Protein AF-A0A497NVD6-F1 (afdb_monomer_lite)

Structure (mmCIF, N/CA/C/O backbone):
data_AF-A0A497NVD6-F1
#
_entry.id   AF-A0A497NVD6-F1
#
loop_
_atom_site.group_PDB
_atom_site.id
_atom_site.type_symbol
_atom_site.label_atom_id
_atom_site.label_alt_id
_atom_site.label_comp_id
_atom_site.label_asym_id
_atom_site.label_entity_id
_atom_site.label_seq_id
_atom_site.pdbx_PDB_ins_code
_atom_site.Cartn_x
_atom_site.Cartn_y
_atom_site.Cartn_z
_atom_site.occupancy
_atom_site.B_iso_or_equiv
_atom_site.auth_seq_id
_atom_site.auth_comp_id
_atom_site.auth_asym_id
_atom_site.auth_atom_id
_atom_site.pdbx_PDB_model_num
ATOM 1 N N . MET A 1 1 ? 7.665 -1.353 22.083 1.00 45.97 1 MET A N 1
ATOM 2 C CA . MET A 1 1 ? 6.956 -0.074 22.310 1.00 45.97 1 MET A CA 1
ATOM 3 C C . MET A 1 1 ? 7.004 0.851 21.086 1.00 45.97 1 MET A C 1
ATOM 5 O O . MET A 1 1 ? 5.965 1.026 20.472 1.00 45.97 1 MET A O 1
ATOM 9 N N . LEU A 1 2 ? 8.175 1.324 20.627 1.00 50.56 2 LEU A N 1
ATOM 10 C CA . LEU A 1 2 ? 8.299 2.250 19.472 1.00 50.56 2 LEU A CA 1
ATOM 11 C C . LEU A 1 2 ? 7.762 1.721 18.120 1.00 50.56 2 LEU A C 1
ATOM 13 O O . LEU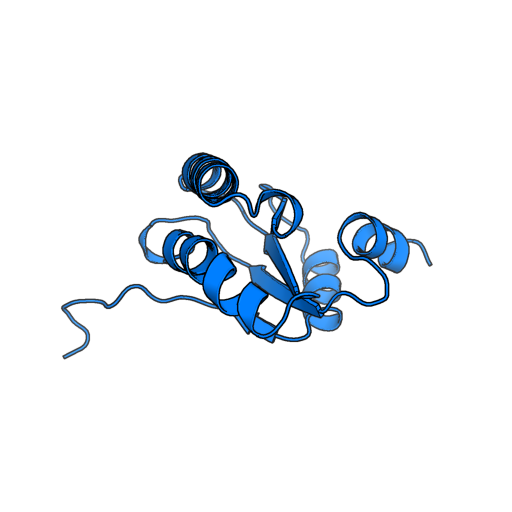 A 1 2 ? 7.284 2.487 17.296 1.00 50.56 2 LEU A O 1
ATOM 17 N N . ARG A 1 3 ? 7.799 0.405 17.879 1.00 51.50 3 ARG A N 1
ATOM 18 C CA . ARG A 1 3 ? 7.400 -0.190 16.584 1.00 51.50 3 ARG A CA 1
ATOM 19 C C . ARG A 1 3 ? 5.886 -0.304 16.382 1.00 51.50 3 ARG A C 1
ATOM 21 O O . ARG A 1 3 ? 5.414 -0.169 15.264 1.00 51.50 3 ARG A O 1
ATOM 28 N N . ARG A 1 4 ? 5.128 -0.508 17.468 1.00 53.72 4 ARG A N 1
ATOM 29 C CA . ARG A 1 4 ? 3.655 -0.459 17.448 1.00 53.72 4 ARG A CA 1
ATOM 30 C C . ARG A 1 4 ? 3.184 0.971 17.162 1.00 53.72 4 ARG A C 1
ATOM 32 O O . ARG A 1 4 ? 2.200 1.152 16.472 1.00 53.72 4 ARG A O 1
ATOM 39 N N . PHE A 1 5 ? 3.941 1.971 17.616 1.00 54.44 5 PHE A N 1
ATOM 40 C CA . PHE A 1 5 ? 3.654 3.385 17.379 1.00 54.44 5 PHE A CA 1
ATOM 41 C C . PHE A 1 5 ? 3.711 3.757 15.886 1.00 54.44 5 PHE A C 1
ATOM 43 O O . PHE A 1 5 ? 2.780 4.373 15.389 1.00 54.44 5 PHE A O 1
ATOM 50 N N . ALA A 1 6 ? 4.734 3.297 15.153 1.00 62.44 6 ALA A N 1
ATOM 51 C CA . ALA A 1 6 ? 4.854 3.533 13.706 1.00 62.44 6 ALA A CA 1
ATOM 52 C C . ALA A 1 6 ? 3.777 2.818 12.861 1.00 62.44 6 ALA A C 1
ATOM 54 O O . ALA A 1 6 ? 3.439 3.267 11.770 1.00 62.44 6 ALA A O 1
ATOM 55 N N . LEU A 1 7 ? 3.220 1.706 13.351 1.00 67.38 7 LEU A N 1
ATOM 56 C CA . LEU A 1 7 ? 2.057 1.070 12.723 1.00 67.38 7 LEU A CA 1
ATOM 57 C C . LEU A 1 7 ? 0.751 1.760 13.126 1.00 67.38 7 LEU A C 1
ATOM 59 O O . LEU A 1 7 ? -0.123 1.900 12.284 1.00 67.38 7 LEU A O 1
ATOM 63 N N . ASN A 1 8 ? 0.636 2.263 14.357 1.00 62.62 8 ASN A N 1
ATOM 64 C CA . ASN A 1 8 ? -0.531 3.023 14.818 1.00 62.62 8 ASN A CA 1
ATOM 65 C C . ASN A 1 8 ? -0.667 4.391 14.122 1.00 62.62 8 ASN A C 1
ATOM 67 O O . ASN A 1 8 ? -1.756 4.950 14.082 1.00 62.62 8 ASN A O 1
ATOM 71 N N . THR A 1 9 ? 0.415 4.938 13.557 1.00 68.31 9 THR A N 1
ATOM 72 C CA . THR A 1 9 ? 0.328 6.107 12.663 1.00 68.31 9 THR A CA 1
ATOM 73 C C . THR A 1 9 ? -0.261 5.762 11.294 1.00 68.31 9 THR A C 1
ATOM 75 O O . THR A 1 9 ? -0.675 6.658 10.567 1.00 68.31 9 THR A O 1
ATOM 78 N N . ILE A 1 10 ? -0.294 4.476 10.933 1.00 75.56 10 ILE A N 1
ATOM 79 C CA . ILE A 1 10 ? -0.822 3.977 9.659 1.00 75.56 10 ILE A CA 1
ATOM 80 C C . ILE A 1 10 ? -2.231 3.393 9.853 1.00 75.56 10 ILE A C 1
ATOM 82 O O . ILE A 1 10 ? -3.127 3.688 9.063 1.00 75.56 10 ILE A O 1
ATOM 86 N N . LEU A 1 11 ? -2.443 2.607 10.911 1.00 84.81 11 LEU A N 1
ATOM 87 C CA . LEU A 1 11 ? -3.658 1.844 11.202 1.00 84.81 11 LEU A CA 1
ATOM 88 C C . LEU A 1 11 ? -4.327 2.318 12.492 1.00 84.81 11 LEU A C 1
ATOM 90 O O . LEU A 1 11 ? -3.666 2.525 13.512 1.00 84.81 11 LEU A O 1
ATOM 94 N N . ARG A 1 12 ? -5.657 2.397 12.470 1.00 85.50 12 ARG A N 1
ATOM 95 C CA . ARG A 1 12 ? -6.469 2.485 13.689 1.00 85.50 12 ARG A CA 1
ATOM 96 C C . ARG A 1 12 ? -6.570 1.103 14.361 1.00 85.50 12 ARG A C 1
ATOM 98 O O . ARG A 1 12 ? -6.415 0.092 13.679 1.00 85.50 12 ARG A O 1
ATOM 105 N N . PRO A 1 13 ? -6.820 1.026 15.683 1.00 79.50 13 PRO A N 1
ATOM 106 C CA . PRO A 1 13 ? -6.823 -0.243 16.422 1.00 79.50 13 PRO A CA 1
ATOM 107 C C . PRO A 1 13 ? -7.797 -1.311 15.900 1.00 79.50 13 PRO A C 1
ATOM 109 O O . PRO A 1 13 ? -7.557 -2.499 16.104 1.00 79.50 13 PRO A O 1
ATOM 112 N N . ASP A 1 14 ? -8.886 -0.893 15.262 1.00 86.44 14 ASP A N 1
ATOM 113 C CA . ASP A 1 14 ? -9.952 -1.728 14.707 1.00 86.44 14 ASP A CA 1
ATOM 114 C C . ASP A 1 14 ? -9.811 -1.979 13.195 1.00 86.44 14 ASP A C 1
ATOM 116 O O . ASP A 1 14 ? -10.615 -2.712 12.614 1.00 86.44 14 ASP A O 1
ATOM 120 N N . GLU A 1 15 ? -8.798 -1.389 12.552 1.00 92.31 15 GLU A N 1
ATOM 121 C CA . GLU A 1 15 ? -8.579 -1.552 11.119 1.00 92.31 15 GLU A CA 1
ATOM 122 C C . GLU A 1 15 ? -7.885 -2.872 10.781 1.00 92.31 15 GLU A C 1
ATOM 124 O O . GLU A 1 15 ? -6.930 -3.297 11.433 1.00 92.31 15 GLU A O 1
ATOM 129 N N . LYS A 1 16 ? -8.350 -3.486 9.693 1.00 94.50 16 LYS A N 1
ATOM 130 C CA . LYS A 1 16 ? -7.743 -4.655 9.063 1.00 94.50 16 LYS A CA 1
ATOM 131 C C . LYS A 1 16 ? -6.728 -4.224 8.017 1.00 94.50 16 LYS A C 1
ATOM 133 O O . LYS A 1 16 ? -7.034 -3.402 7.152 1.00 94.50 16 LYS A O 1
ATOM 138 N N . MET A 1 17 ? -5.525 -4.777 8.082 1.00 95.62 17 MET A N 1
ATOM 139 C CA . MET A 1 17 ? -4.414 -4.387 7.221 1.00 95.62 17 MET A CA 1
ATOM 140 C C . MET A 1 17 ? -4.272 -5.343 6.036 1.00 95.62 17 MET A C 1
ATOM 142 O O . MET A 1 17 ? -3.898 -6.506 6.203 1.00 95.62 17 MET A O 1
ATOM 146 N N . LEU A 1 18 ? -4.473 -4.816 4.827 1.00 97.25 18 LEU A N 1
ATOM 147 C CA . LEU A 1 18 ? -3.997 -5.445 3.595 1.00 97.25 18 LEU A CA 1
ATOM 148 C C . LEU A 1 18 ? -2.608 -4.904 3.271 1.00 97.25 18 LEU A C 1
ATOM 150 O O . LEU A 1 18 ? -2.424 -3.691 3.196 1.00 97.25 18 LEU A O 1
ATOM 154 N N . LEU A 1 19 ? -1.631 -5.782 3.067 1.00 96.50 19 LEU A N 1
ATOM 155 C CA . LEU A 1 19 ? -0.257 -5.392 2.761 1.00 96.50 19 LEU A CA 1
ATOM 156 C C . LEU A 1 19 ? 0.102 -5.728 1.314 1.00 96.50 19 LEU A C 1
ATOM 158 O O . LEU A 1 19 ? 0.018 -6.882 0.898 1.00 96.50 19 LEU A O 1
ATOM 162 N N . PHE A 1 20 ? 0.608 -4.738 0.584 1.00 96.25 20 PHE A N 1
ATOM 163 C CA . PHE A 1 20 ? 1.422 -4.957 -0.606 1.00 96.25 20 PHE A CA 1
ATOM 164 C C . PHE A 1 20 ? 2.861 -4.524 -0.320 1.00 96.25 20 PHE A C 1
ATOM 166 O O . PHE A 1 20 ? 3.104 -3.416 0.165 1.00 96.25 20 PHE A O 1
ATOM 173 N N . LEU A 1 21 ? 3.825 -5.375 -0.675 1.00 94.56 21 LEU A N 1
ATOM 174 C CA . LEU A 1 21 ? 5.248 -5.068 -0.568 1.00 94.56 21 LEU A CA 1
ATOM 175 C C . LEU A 1 21 ? 5.974 -5.454 -1.854 1.00 94.56 21 LEU A C 1
ATOM 177 O O . LEU A 1 21 ? 6.057 -6.630 -2.205 1.00 94.56 21 LEU A O 1
ATOM 181 N N . GLY A 1 22 ? 6.554 -4.474 -2.545 1.00 92.00 22 GLY A N 1
ATOM 182 C CA . GLY A 1 22 ? 7.309 -4.748 -3.764 1.00 92.00 22 GLY A CA 1
ATOM 183 C C . GLY A 1 22 ? 7.651 -3.510 -4.581 1.00 92.00 22 GLY A C 1
ATOM 184 O O . GLY A 1 22 ? 7.305 -2.386 -4.234 1.00 92.00 22 GLY A O 1
ATOM 185 N N . ARG A 1 23 ? 8.348 -3.721 -5.703 1.00 91.75 23 ARG A N 1
ATOM 186 C CA . ARG A 1 23 ? 8.579 -2.653 -6.687 1.00 91.75 23 ARG A CA 1
ATOM 187 C C . ARG A 1 23 ? 7.244 -2.206 -7.283 1.00 91.75 23 ARG A C 1
ATOM 189 O O . ARG A 1 23 ? 6.439 -3.050 -7.671 1.00 91.75 23 ARG A O 1
ATOM 196 N N . LEU A 1 24 ? 7.039 -0.898 -7.389 1.00 92.62 24 LEU A N 1
ATOM 197 C CA . LEU A 1 24 ? 5.815 -0.309 -7.936 1.00 92.62 24 LEU A CA 1
ATOM 198 C C . LEU A 1 24 ? 5.932 -0.158 -9.450 1.00 92.62 24 LEU A C 1
ATOM 200 O O . LEU A 1 24 ? 6.012 0.956 -9.966 1.00 92.62 24 LEU A O 1
ATOM 204 N N . THR A 1 25 ? 5.995 -1.301 -10.130 1.00 89.75 25 THR A N 1
ATOM 205 C CA . THR A 1 25 ? 6.073 -1.368 -11.588 1.00 89.75 25 THR A CA 1
ATOM 206 C C . THR A 1 25 ? 4.754 -1.815 -12.200 1.00 89.75 25 THR A C 1
ATOM 208 O O . THR A 1 25 ? 3.948 -2.480 -11.542 1.00 89.75 25 THR A O 1
ATOM 211 N N . TRP A 1 26 ? 4.543 -1.509 -13.480 1.00 83.81 26 TRP A N 1
ATOM 212 C CA . TRP A 1 26 ? 3.329 -1.916 -14.208 1.00 83.81 26 TRP A CA 1
ATOM 213 C C . TRP A 1 26 ? 3.055 -3.427 -14.124 1.00 83.81 26 TRP A C 1
ATOM 215 O O . TRP A 1 26 ? 1.934 -3.857 -13.859 1.00 8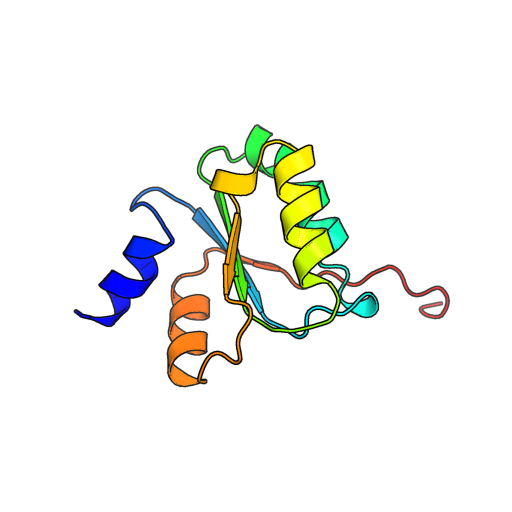3.81 26 TRP A O 1
ATOM 225 N N . VAL A 1 27 ? 4.102 -4.248 -14.248 1.00 80.62 27 VAL A N 1
ATOM 226 C CA . VAL A 1 27 ? 4.014 -5.721 -14.202 1.00 80.62 27 VAL A CA 1
ATOM 227 C C . VAL A 1 27 ? 3.651 -6.287 -12.824 1.00 80.62 27 VAL A C 1
ATOM 229 O O . VAL A 1 27 ? 3.466 -7.492 -12.690 1.00 80.62 27 VAL A O 1
ATOM 232 N N . LYS A 1 28 ? 3.580 -5.455 -11.780 1.00 80.50 28 LYS A N 1
ATOM 233 C CA . LYS A 1 28 ? 3.136 -5.868 -10.439 1.00 80.50 28 LYS A CA 1
ATOM 234 C C . LYS A 1 28 ? 1.661 -5.586 -10.183 1.00 80.50 28 LYS A C 1
ATOM 236 O O . LYS A 1 28 ? 1.178 -5.896 -9.101 1.00 80.50 28 LYS A O 1
ATOM 241 N N . GLY A 1 29 ? 0.951 -5.003 -11.154 1.00 85.44 29 GLY A N 1
ATOM 242 C CA . GLY A 1 29 ? -0.504 -4.859 -11.109 1.00 85.44 29 GLY A CA 1
ATOM 243 C C . GLY A 1 29 ? -1.026 -4.068 -9.906 1.00 85.44 29 GLY A C 1
ATOM 244 O O . GLY A 1 29 ? -2.182 -4.241 -9.531 1.00 85.44 29 GLY A O 1
ATOM 245 N N . ILE A 1 30 ? -0.200 -3.216 -9.285 1.00 91.06 30 ILE A N 1
ATOM 246 C CA . ILE A 1 30 ? -0.579 -2.482 -8.067 1.00 91.06 30 ILE A CA 1
ATOM 247 C C . ILE A 1 30 ? -1.770 -1.552 -8.309 1.00 91.06 30 ILE A C 1
ATOM 249 O O . ILE A 1 30 ? -2.637 -1.416 -7.451 1.00 91.06 30 ILE A O 1
ATOM 253 N N . ARG A 1 31 ? -1.869 -0.988 -9.514 1.00 91.38 31 ARG A N 1
ATOM 254 C CA . ARG A 1 31 ? -3.021 -0.200 -9.946 1.00 91.38 31 ARG A CA 1
ATOM 255 C C . ARG A 1 31 ? -4.337 -0.968 -9.813 1.00 91.38 31 ARG A C 1
ATOM 257 O O . ARG A 1 31 ? -5.300 -0.421 -9.290 1.00 91.38 31 ARG A O 1
ATOM 264 N N . ASN A 1 32 ? -4.363 -2.242 -10.210 1.00 92.25 32 ASN A N 1
ATOM 265 C CA . ASN A 1 32 ? -5.560 -3.081 -10.114 1.00 92.25 32 ASN A CA 1
ATOM 266 C C . ASN A 1 32 ? -5.971 -3.283 -8.651 1.00 92.25 32 ASN A C 1
ATOM 268 O O . ASN A 1 32 ? -7.157 -3.289 -8.337 1.00 92.25 32 ASN A O 1
ATOM 272 N N . LEU A 1 33 ? -4.994 -3.406 -7.747 1.00 94.19 33 LEU A N 1
ATOM 273 C CA . LEU A 1 33 ? -5.262 -3.511 -6.315 1.00 94.19 33 LEU A CA 1
ATOM 274 C C . LEU A 1 33 ? -5.906 -2.234 -5.766 1.00 94.19 33 LEU A C 1
ATOM 276 O O . LEU A 1 33 ? -6.895 -2.316 -5.045 1.00 94.19 33 LEU A O 1
ATOM 280 N N . VAL A 1 34 ? -5.402 -1.059 -6.152 1.00 96.56 34 VAL A N 1
ATOM 281 C CA . VAL A 1 34 ? -6.011 0.232 -5.783 1.00 96.56 34 VAL A CA 1
ATOM 282 C C . VAL A 1 34 ? -7.428 0.348 -6.357 1.00 96.56 34 VAL A C 1
ATOM 284 O O . VAL A 1 34 ? -8.348 0.742 -5.645 1.00 96.56 34 VAL A O 1
ATOM 287 N N . GLN A 1 35 ? -7.631 -0.057 -7.614 1.00 96.44 35 GLN A N 1
ATOM 288 C CA . GLN A 1 35 ? -8.946 -0.061 -8.268 1.00 96.44 35 GLN A CA 1
ATOM 289 C C . GLN A 1 35 ? -9.953 -1.016 -7.618 1.00 96.44 35 GLN A C 1
ATOM 291 O O . GLN A 1 35 ? -11.153 -0.761 -7.680 1.00 96.44 35 GLN A O 1
ATOM 296 N N . ALA A 1 36 ? -9.487 -2.088 -6.976 1.00 96.25 36 ALA A N 1
ATOM 297 C CA . ALA A 1 36 ? -10.343 -3.033 -6.266 1.00 96.25 36 ALA A CA 1
ATOM 298 C C . ALA A 1 36 ? -10.800 -2.521 -4.887 1.00 96.25 36 ALA A C 1
ATOM 300 O O . ALA A 1 36 ? -11.778 -3.034 -4.342 1.00 96.25 36 ALA A O 1
ATOM 301 N N . MET A 1 37 ? -10.142 -1.502 -4.319 1.00 97.75 37 MET A N 1
ATOM 302 C CA . MET A 1 37 ? -10.430 -1.032 -2.958 1.00 97.75 37 MET A CA 1
ATOM 303 C C . MET A 1 37 ? -11.885 -0.607 -2.718 1.00 97.75 37 MET A C 1
ATOM 305 O O . MET A 1 37 ? -12.423 -1.010 -1.690 1.00 97.75 37 MET A O 1
ATOM 309 N N . PRO A 1 38 ? -12.575 0.123 -3.618 1.00 98.06 38 PRO A N 1
ATOM 310 C CA . PRO A 1 38 ? -13.990 0.443 -3.423 1.00 98.06 38 PRO A CA 1
ATOM 311 C C . PRO A 1 38 ? -14.878 -0.797 -3.246 1.00 98.06 38 PRO A C 1
ATOM 313 O O . PRO A 1 38 ? -15.794 -0.787 -2.429 1.00 98.06 38 PRO A O 1
ATOM 316 N N . MET A 1 39 ? -14.586 -1.880 -3.976 1.00 97.62 39 MET A N 1
ATOM 317 C CA . MET A 1 39 ? -15.310 -3.147 -3.849 1.00 97.62 39 MET A CA 1
ATOM 318 C C . MET A 1 39 ? -15.015 -3.810 -2.503 1.00 97.62 39 MET A C 1
ATOM 320 O O . MET A 1 39 ? -15.942 -4.200 -1.804 1.00 97.62 39 MET A O 1
ATOM 324 N N . VAL A 1 40 ? -13.741 -3.875 -2.106 1.00 97.19 40 VAL A N 1
ATOM 325 C CA . VAL A 1 40 ? -13.336 -4.442 -0.808 1.00 97.19 40 VAL A CA 1
ATOM 326 C C . VAL A 1 40 ? -13.978 -3.681 0.351 1.00 97.19 40 VAL A C 1
ATOM 328 O O . VAL A 1 40 ? -14.482 -4.296 1.285 1.00 97.19 40 VAL A O 1
ATOM 331 N N . LEU A 1 41 ? -13.998 -2.349 0.288 1.00 97.62 41 LEU A N 1
ATOM 332 C CA . LEU A 1 41 ? -14.547 -1.491 1.341 1.00 97.62 41 LEU A CA 1
ATOM 333 C C . LEU A 1 41 ? -16.067 -1.617 1.493 1.00 97.62 41 LEU A C 1
ATOM 335 O O . LEU A 1 41 ? -16.584 -1.302 2.563 1.00 97.62 41 LEU A O 1
ATOM 339 N N . LYS A 1 42 ? -16.779 -2.085 0.460 1.00 97.38 42 LYS A N 1
ATOM 340 C CA . LYS A 1 42 ? -18.219 -2.358 0.538 1.00 97.38 42 LYS A CA 1
ATOM 341 C C . LYS A 1 42 ? -18.524 -3.487 1.526 1.00 97.38 42 LYS A C 1
ATOM 343 O O . LYS A 1 42 ? -19.457 -3.362 2.313 1.00 97.38 42 LYS A O 1
ATOM 348 N N . ASP A 1 43 ? -17.720 -4.547 1.495 1.00 97.06 43 ASP A N 1
ATOM 349 C CA . ASP A 1 43 ? -17.918 -5.735 2.332 1.00 97.06 43 ASP A CA 1
ATOM 350 C C . ASP A 1 43 ? -17.091 -5.666 3.629 1.00 97.06 43 ASP A C 1
ATOM 352 O O . ASP A 1 43 ? -17.493 -6.186 4.670 1.00 97.06 43 ASP A O 1
ATOM 356 N N . TYR A 1 44 ? -15.951 -4.968 3.591 1.00 96.31 44 TYR A N 1
ATOM 357 C CA . TYR A 1 44 ? -15.013 -4.810 4.701 1.00 96.31 44 TYR A CA 1
ATOM 358 C C . TYR A 1 44 ? -14.685 -3.324 4.941 1.00 96.31 44 TYR A C 1
ATOM 360 O O . TYR A 1 44 ? -13.581 -2.859 4.635 1.00 96.31 44 TYR A O 1
ATOM 368 N N . PRO A 1 45 ? -15.611 -2.550 5.537 1.00 95.44 45 PRO A N 1
ATOM 369 C CA . PRO A 1 45 ? -15.484 -1.095 5.666 1.00 95.44 45 PRO A CA 1
ATOM 370 C C . PRO A 1 45 ? -14.355 -0.638 6.595 1.00 95.44 45 PRO A C 1
ATOM 372 O O . PRO A 1 45 ? -13.991 0.535 6.571 1.00 95.44 45 PRO A O 1
ATOM 375 N N . ASN A 1 46 ? -13.780 -1.535 7.399 1.00 95.38 46 ASN A N 1
ATOM 376 C CA . ASN A 1 46 ? -12.668 -1.245 8.310 1.00 95.38 46 ASN A CA 1
ATOM 377 C C . ASN A 1 46 ? -11.319 -1.732 7.764 1.00 95.38 46 ASN A C 1
ATOM 379 O O . ASN A 1 46 ? -10.374 -1.915 8.521 1.00 95.38 46 ASN A O 1
ATOM 383 N N . VAL A 1 47 ? -11.201 -1.952 6.456 1.00 96.56 47 VAL A N 1
ATOM 384 C CA . VAL A 1 47 ? -9.920 -2.294 5.830 1.00 96.56 47 VAL A CA 1
ATOM 385 C C . VAL A 1 47 ? -9.117 -1.040 5.483 1.00 96.56 47 VAL A C 1
ATOM 387 O O . VAL A 1 47 ? -9.664 -0.014 5.067 1.00 96.56 47 VAL A O 1
ATOM 390 N N . LYS A 1 48 ? -7.794 -1.151 5.617 1.00 96.94 48 LYS A N 1
ATOM 391 C CA . LYS A 1 48 ? -6.813 -0.213 5.079 1.00 96.94 48 LYS A CA 1
ATOM 392 C C . LYS A 1 48 ? -5.750 -0.964 4.283 1.00 96.94 48 LYS A C 1
ATOM 394 O O . LYS A 1 48 ? -5.179 -1.952 4.749 1.00 96.94 48 LYS A O 1
ATOM 399 N N . LEU A 1 49 ? -5.475 -0.473 3.081 1.00 97.44 49 LEU A N 1
ATOM 400 C CA . LEU A 1 49 ? -4.404 -0.973 2.230 1.00 97.44 49 LEU A CA 1
ATOM 401 C C . LEU A 1 49 ? -3.108 -0.225 2.537 1.00 97.44 49 LEU A C 1
ATOM 403 O O . LEU A 1 49 ? -3.053 1.000 2.473 1.00 97.44 49 LEU A O 1
ATOM 407 N N . VAL A 1 50 ? -2.051 -0.967 2.842 1.00 96.50 50 VAL A N 1
ATOM 408 C CA . VAL A 1 50 ? -0.707 -0.448 3.083 1.00 96.50 50 VAL A CA 1
ATOM 409 C C . VAL A 1 50 ? 0.206 -0.902 1.952 1.00 96.50 50 VAL A C 1
ATOM 411 O O . VAL A 1 50 ? 0.393 -2.098 1.728 1.00 96.50 50 VAL A O 1
ATOM 414 N N . ILE A 1 51 ? 0.782 0.062 1.239 1.00 96.12 51 ILE A N 1
ATOM 415 C CA . ILE A 1 51 ? 1.651 -0.154 0.080 1.00 96.12 51 ILE A CA 1
ATOM 416 C C . ILE A 1 51 ? 3.070 0.265 0.453 1.00 96.12 51 ILE A C 1
ATOM 418 O O . ILE A 1 51 ? 3.343 1.442 0.705 1.00 96.12 51 ILE A O 1
ATOM 422 N N . LEU A 1 52 ? 3.986 -0.702 0.465 1.00 95.12 52 LEU A N 1
ATOM 423 C CA . LEU A 1 52 ? 5.402 -0.480 0.735 1.00 95.12 52 LEU A CA 1
ATOM 424 C C . LEU A 1 52 ? 6.236 -0.741 -0.517 1.00 95.12 52 LEU A C 1
ATOM 426 O O . LEU A 1 52 ? 6.288 -1.866 -1.025 1.00 95.12 52 LEU A O 1
ATOM 430 N N . GLY A 1 53 ? 6.958 0.280 -0.965 1.00 92.50 53 GLY A N 1
ATOM 431 C CA . GLY A 1 53 ? 7.952 0.144 -2.020 1.00 92.50 53 GLY A CA 1
ATOM 432 C C . GLY A 1 53 ? 7.985 1.326 -2.969 1.00 92.50 53 GLY A C 1
ATOM 433 O O . GLY A 1 53 ? 7.194 2.252 -2.875 1.00 92.50 53 GLY A O 1
ATOM 434 N N . LYS A 1 54 ? 8.937 1.294 -3.899 1.00 93.50 54 LYS A N 1
ATOM 435 C CA . LYS A 1 54 ? 9.237 2.391 -4.824 1.00 93.50 54 LYS A CA 1
ATOM 436 C C . LYS A 1 54 ? 9.135 1.909 -6.270 1.00 93.50 54 LYS A C 1
ATOM 438 O O . LYS A 1 54 ? 9.388 0.737 -6.558 1.00 93.50 54 LYS A O 1
ATOM 443 N N . GLY A 1 55 ? 8.780 2.811 -7.175 1.00 93.69 55 GLY A N 1
ATOM 444 C CA . GLY A 1 55 ? 8.728 2.554 -8.616 1.00 93.69 55 GLY A CA 1
ATOM 445 C C . GLY A 1 55 ? 8.027 3.670 -9.381 1.00 93.69 55 GLY A C 1
ATOM 446 O O . GLY A 1 55 ? 7.700 4.707 -8.806 1.00 93.69 55 GLY A O 1
ATOM 447 N N . GLU A 1 56 ? 7.805 3.465 -10.669 1.00 93.81 56 GLU A N 1
ATOM 448 C CA . GLU A 1 56 ? 7.190 4.437 -11.573 1.00 93.81 56 GLU A CA 1
ATOM 449 C C . GLU A 1 56 ? 5.682 4.641 -11.337 1.00 93.81 56 GLU A C 1
ATOM 451 O O . GLU A 1 56 ? 5.135 5.663 -11.734 1.00 93.81 56 GLU A O 1
ATOM 456 N N . GLN A 1 57 ? 5.003 3.708 -10.659 1.00 93.88 57 GLN A N 1
ATOM 457 C CA . GLN A 1 57 ? 3.546 3.745 -10.450 1.00 93.88 57 GLN A CA 1
ATOM 458 C C . GLN A 1 57 ? 3.077 4.633 -9.284 1.00 93.88 57 GLN A C 1
ATOM 460 O O . GLN A 1 57 ? 1.886 4.678 -9.001 1.00 93.88 57 GLN A O 1
ATOM 465 N N . GLN A 1 58 ? 3.974 5.329 -8.579 1.00 95.19 58 GLN A N 1
ATOM 466 C CA . GLN A 1 58 ? 3.620 6.084 -7.363 1.00 95.19 58 GLN A CA 1
ATOM 467 C C . GLN A 1 58 ? 2.530 7.133 -7.603 1.00 95.19 58 GLN A C 1
ATOM 469 O O . GLN A 1 58 ? 1.536 7.154 -6.884 1.00 95.19 58 GLN A O 1
ATOM 474 N N . ASN A 1 59 ? 2.695 7.966 -8.634 1.00 95.25 59 ASN A N 1
ATOM 475 C CA . ASN A 1 59 ? 1.725 9.016 -8.947 1.00 95.25 59 ASN A CA 1
ATOM 476 C C . ASN A 1 59 ? 0.376 8.417 -9.359 1.00 95.25 59 ASN A C 1
ATOM 478 O O . ASN A 1 59 ? -0.654 8.848 -8.855 1.00 95.25 59 ASN A O 1
ATOM 482 N N . ASP A 1 60 ? 0.381 7.367 -10.188 1.00 94.75 60 ASP A N 1
ATOM 483 C CA . ASP A 1 60 ? -0.851 6.693 -10.616 1.00 94.75 60 ASP A CA 1
ATOM 484 C C . ASP A 1 60 ? -1.608 6.075 -9.428 1.00 94.75 60 ASP A C 1
ATOM 486 O O . ASP A 1 60 ? -2.834 6.154 -9.385 1.00 94.75 60 ASP A O 1
ATOM 490 N N . ILE A 1 61 ? -0.906 5.543 -8.418 1.00 96.12 61 ILE A N 1
ATOM 491 C CA . ILE A 1 61 ? -1.524 5.056 -7.172 1.00 96.12 61 ILE A CA 1
ATOM 492 C C . ILE A 1 61 ? -2.248 6.193 -6.442 1.00 96.12 61 ILE A C 1
ATOM 494 O O . ILE A 1 61 ? -3.421 6.037 -6.101 1.00 96.12 61 ILE A O 1
ATOM 498 N N . ILE A 1 62 ? -1.572 7.326 -6.213 1.00 97.00 62 ILE A N 1
ATOM 499 C CA . ILE A 1 62 ? -2.152 8.474 -5.494 1.00 97.00 62 ILE A CA 1
ATOM 500 C C . ILE A 1 62 ? -3.354 9.034 -6.266 1.00 97.00 62 ILE A C 1
ATOM 502 O O . ILE A 1 62 ? -4.427 9.231 -5.694 1.00 97.00 62 ILE A O 1
ATOM 506 N N . GLU A 1 63 ? -3.193 9.270 -7.568 1.00 97.44 63 GLU A N 1
ATOM 507 C CA . GLU A 1 63 ? -4.240 9.829 -8.426 1.00 97.44 63 GLU A CA 1
ATOM 508 C C . GLU A 1 63 ? -5.446 8.894 -8.538 1.00 97.44 63 GLU A C 1
ATOM 510 O O . GLU A 1 63 ? -6.592 9.348 -8.507 1.00 97.44 63 GLU A O 1
ATOM 515 N N . THR A 1 64 ? -5.210 7.584 -8.650 1.00 97.31 64 THR A N 1
ATOM 516 C CA . THR A 1 64 ? -6.285 6.587 -8.705 1.00 97.31 64 THR A CA 1
ATOM 517 C C . THR A 1 64 ? -7.028 6.528 -7.374 1.00 97.31 64 THR A C 1
ATOM 519 O O . THR A 1 64 ? -8.257 6.578 -7.372 1.00 97.31 64 THR A O 1
ATOM 522 N N . ALA A 1 65 ? -6.317 6.499 -6.243 1.00 97.94 65 ALA A N 1
ATOM 523 C CA . ALA A 1 65 ? -6.931 6.516 -4.916 1.00 97.94 65 ALA A CA 1
ATOM 524 C C . ALA A 1 65 ? -7.795 7.769 -4.697 1.00 97.94 65 ALA A C 1
ATOM 526 O O . ALA A 1 65 ? -8.929 7.667 -4.226 1.00 97.94 65 ALA A O 1
ATOM 527 N N . SER A 1 66 ? -7.286 8.935 -5.110 1.00 98.12 66 SER A N 1
ATOM 528 C CA . SER A 1 66 ? -8.005 10.207 -5.026 1.00 98.12 66 SER A CA 1
ATOM 529 C C . SER A 1 66 ? -9.262 10.213 -5.889 1.00 98.12 66 SER A C 1
ATOM 531 O O . SER A 1 66 ? -10.334 10.560 -5.398 1.00 98.12 66 SER A O 1
ATOM 533 N N . ARG A 1 67 ? -9.160 9.770 -7.145 1.00 98.19 67 ARG A N 1
ATOM 534 C CA . ARG A 1 67 ? -10.291 9.706 -8.082 1.00 98.19 67 ARG A CA 1
ATOM 535 C C . ARG A 1 67 ? -11.393 8.757 -7.620 1.00 98.19 67 ARG A C 1
ATOM 537 O O . ARG A 1 67 ? -12.563 9.012 -7.875 1.00 98.19 67 ARG A O 1
ATOM 544 N N . LEU A 1 68 ? -11.013 7.668 -6.957 1.00 97.94 68 LEU A N 1
ATOM 545 C CA . LEU A 1 68 ? -11.942 6.691 -6.393 1.00 97.94 68 LEU A CA 1
ATOM 546 C C . LEU A 1 68 ? -12.498 7.112 -5.024 1.00 97.94 68 LEU A C 1
ATOM 548 O O . LEU A 1 68 ? -13.375 6.429 -4.505 1.00 97.94 68 LEU A O 1
ATOM 552 N N . GLY A 1 69 ? -12.000 8.204 -4.433 1.00 97.75 69 GLY A N 1
ATOM 553 C CA . GLY A 1 69 ? -12.435 8.674 -3.118 1.00 97.75 69 GLY A CA 1
ATOM 554 C C . GLY A 1 69 ? -12.024 7.757 -1.963 1.00 97.75 69 GLY A C 1
ATOM 555 O O . GLY A 1 69 ? -12.730 7.699 -0.965 1.00 97.75 69 GLY A O 1
ATOM 556 N N . VAL A 1 70 ? -10.908 7.027 -2.097 1.00 97.88 70 VAL A N 1
ATOM 557 C CA . VAL A 1 70 ? -10.427 6.045 -1.099 1.00 97.88 70 VAL A CA 1
ATOM 558 C C . VAL A 1 70 ? -9.047 6.385 -0.530 1.00 97.88 70 VAL A C 1
ATOM 560 O O . VAL A 1 70 ? -8.389 5.530 0.060 1.00 97.88 70 VAL A O 1
ATOM 563 N N . SER A 1 71 ? -8.567 7.618 -0.716 1.00 97.00 71 SER A N 1
ATOM 564 C CA . SER A 1 71 ? -7.232 8.039 -0.263 1.00 97.00 71 SER A CA 1
ATOM 565 C C . SER A 1 71 ? -7.001 7.836 1.237 1.00 97.00 71 SER A C 1
ATOM 567 O O . SER A 1 71 ? -5.902 7.478 1.643 1.00 97.00 71 SER A O 1
ATOM 569 N N . ASP A 1 72 ? -8.027 8.015 2.069 1.00 95.31 72 ASP A N 1
ATOM 570 C CA . ASP A 1 72 ? -7.976 7.784 3.521 1.00 95.31 72 ASP A CA 1
ATOM 571 C C . ASP A 1 72 ? -7.818 6.296 3.891 1.00 95.31 72 ASP A C 1
ATOM 573 O O . ASP A 1 72 ? -7.388 5.955 4.998 1.00 95.31 72 ASP A O 1
ATOM 577 N N . ARG A 1 73 ? -8.137 5.398 2.952 1.00 96.50 73 ARG A N 1
ATOM 578 C CA . ARG A 1 73 ? -8.052 3.939 3.101 1.00 96.50 73 ARG A CA 1
ATOM 579 C C . ARG A 1 73 ? -6.791 3.339 2.501 1.00 96.50 73 ARG A C 1
ATOM 581 O O . ARG A 1 73 ? -6.643 2.115 2.513 1.00 96.50 73 ARG A O 1
ATOM 588 N N . ILE A 1 74 ? -5.877 4.173 2.007 1.00 96.50 74 ILE A N 1
ATOM 589 C CA . ILE A 1 74 ? -4.624 3.731 1.401 1.00 96.50 74 ILE A CA 1
ATOM 590 C C . ILE A 1 74 ? -3.455 4.501 2.013 1.00 96.50 74 ILE A C 1
ATOM 592 O O . ILE A 1 74 ? -3.351 5.716 1.888 1.00 96.50 74 ILE A O 1
ATOM 596 N N . ALA A 1 75 ? -2.531 3.778 2.640 1.00 95.12 75 ALA A N 1
ATOM 597 C CA . ALA A 1 75 ? -1.291 4.332 3.164 1.00 95.12 75 ALA A CA 1
ATOM 598 C C . ALA A 1 75 ? -0.106 3.874 2.313 1.00 95.12 75 ALA A C 1
ATOM 600 O O . ALA A 1 75 ? 0.094 2.680 2.095 1.00 95.12 75 ALA A O 1
ATOM 601 N N . CYS A 1 76 ? 0.706 4.824 1.858 1.00 94.06 76 CYS A N 1
ATOM 602 C CA . CYS A 1 76 ? 1.840 4.555 0.982 1.00 94.06 76 CYS A CA 1
ATOM 603 C C . CYS A 1 76 ? 3.161 4.967 1.636 1.00 94.06 76 CYS A C 1
ATOM 605 O O . CYS A 1 76 ? 3.277 6.075 2.159 1.00 94.06 76 CYS A O 1
ATOM 607 N N . ARG A 1 77 ? 4.182 4.107 1.548 1.00 93.62 77 ARG A N 1
ATOM 608 C CA . ARG A 1 77 ? 5.583 4.455 1.843 1.00 93.62 77 ARG A CA 1
ATOM 609 C C . ARG A 1 77 ? 6.441 4.191 0.614 1.00 93.62 77 ARG A C 1
ATOM 611 O O . ARG A 1 77 ? 6.819 3.050 0.339 1.00 93.62 77 ARG A O 1
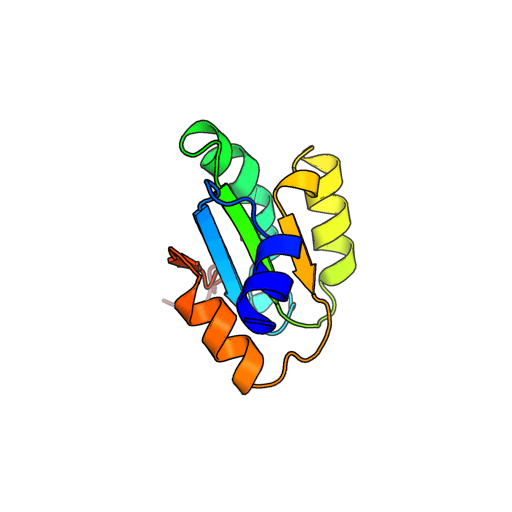ATOM 618 N N . PHE A 1 78 ? 6.752 5.263 -0.111 1.00 92.94 78 PHE A N 1
ATOM 619 C CA . PHE A 1 78 ? 7.458 5.209 -1.391 1.00 92.94 78 PHE A CA 1
ATOM 620 C C . PHE A 1 78 ? 8.983 5.222 -1.278 1.00 92.94 78 PHE A C 1
ATOM 622 O O . PHE A 1 78 ? 9.701 5.931 -1.984 1.00 92.94 78 PHE A O 1
ATOM 629 N N . GLU A 1 79 ? 9.491 4.395 -0.379 1.00 89.50 79 GLU A N 1
ATOM 630 C CA . GLU A 1 79 ? 10.907 4.299 -0.059 1.00 89.50 79 GLU A CA 1
ATOM 631 C C . GLU A 1 79 ? 11.333 2.840 0.082 1.00 89.50 79 GLU A C 1
ATOM 633 O O . GLU A 1 79 ? 10.516 1.915 0.108 1.00 89.50 79 GLU A O 1
ATOM 638 N N . PHE A 1 80 ? 12.643 2.622 0.159 1.00 86.12 80 PHE A N 1
ATOM 639 C CA . PHE A 1 80 ? 13.150 1.311 0.523 1.00 86.12 80 PHE A CA 1
ATOM 640 C C . PHE A 1 80 ? 12.965 1.102 2.027 1.00 86.12 80 PHE A C 1
ATOM 642 O O . PHE A 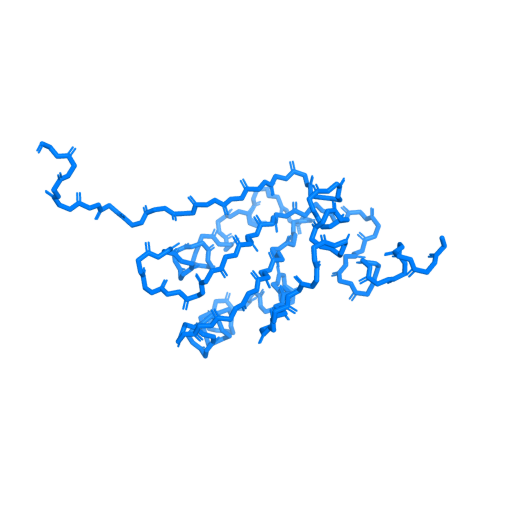1 80 ? 13.650 1.722 2.835 1.00 86.12 80 PHE A O 1
ATOM 649 N N . VAL A 1 81 ? 12.047 0.210 2.399 1.00 87.25 81 VAL A N 1
ATOM 650 C CA . VAL A 1 81 ? 11.791 -0.121 3.805 1.00 87.25 81 VAL A CA 1
ATOM 651 C C . VAL A 1 81 ? 12.826 -1.151 4.285 1.00 87.25 81 VAL A C 1
ATOM 653 O O . VAL A 1 81 ? 12.911 -2.238 3.690 1.00 87.25 81 VAL A O 1
ATOM 656 N N . PRO A 1 82 ? 13.600 -0.865 5.353 1.00 90.00 82 PRO A N 1
ATOM 657 C CA . PRO A 1 82 ? 14.575 -1.799 5.910 1.00 90.00 82 PRO A CA 1
ATOM 658 C C . PRO A 1 82 ? 13.940 -3.137 6.283 1.00 90.00 82 PRO A C 1
ATOM 660 O O . PRO A 1 82 ? 12.805 -3.187 6.752 1.00 90.00 82 PRO A O 1
ATOM 663 N N . GLU A 1 83 ? 14.684 -4.234 6.138 1.00 89.50 83 GLU A N 1
ATOM 664 C CA . GLU A 1 83 ? 14.168 -5.593 6.366 1.00 89.50 83 GLU A CA 1
ATOM 665 C C . GLU A 1 83 ? 13.462 -5.752 7.703 1.00 89.50 83 GLU A C 1
ATOM 667 O O . GLU A 1 83 ? 12.336 -6.245 7.768 1.00 89.50 83 GLU A O 1
ATOM 672 N N . LYS A 1 84 ? 14.103 -5.251 8.758 1.00 88.06 84 LYS A N 1
ATOM 673 C CA . LYS A 1 84 ? 13.562 -5.322 10.103 1.00 88.06 84 LYS A CA 1
ATOM 674 C C . LYS A 1 84 ? 12.171 -4.696 10.168 1.00 88.06 84 LYS A C 1
ATOM 676 O O . LYS A 1 84 ? 11.311 -5.266 10.813 1.00 88.06 84 LYS A O 1
ATOM 681 N N . GLU A 1 85 ? 11.937 -3.558 9.513 1.00 88.62 85 GLU A N 1
ATOM 682 C CA . GLU A 1 85 ? 10.615 -2.922 9.432 1.00 88.62 85 GLU A CA 1
ATOM 683 C C . GLU A 1 85 ? 9.631 -3.701 8.561 1.00 88.62 85 GLU A C 1
ATOM 685 O O . GLU A 1 85 ? 8.462 -3.801 8.934 1.00 88.62 85 GLU A O 1
ATOM 690 N N . ARG A 1 86 ? 10.082 -4.299 7.450 1.00 89.88 86 ARG A N 1
ATOM 691 C CA . ARG A 1 86 ? 9.224 -5.149 6.606 1.00 89.88 86 ARG A CA 1
ATOM 692 C C . ARG A 1 86 ? 8.617 -6.295 7.410 1.00 89.88 86 ARG A C 1
ATOM 694 O O . ARG A 1 86 ? 7.421 -6.536 7.299 1.00 89.88 86 ARG A O 1
ATOM 701 N N . ILE A 1 87 ? 9.413 -6.938 8.268 1.00 90.81 87 ILE A N 1
ATOM 702 C CA . ILE A 1 87 ? 8.955 -8.031 9.141 1.00 90.81 87 ILE A CA 1
ATOM 703 C C . ILE A 1 87 ? 7.799 -7.578 10.045 1.00 90.81 87 ILE A C 1
ATOM 705 O O . ILE A 1 87 ? 6.843 -8.325 10.220 1.00 90.81 87 ILE A O 1
ATOM 709 N N . PHE A 1 88 ? 7.829 -6.348 10.574 1.00 89.69 88 PHE A N 1
ATOM 710 C CA . PHE A 1 88 ? 6.717 -5.845 11.394 1.00 89.69 88 PHE A CA 1
ATOM 711 C C . PHE A 1 88 ? 5.449 -5.610 10.583 1.00 89.69 88 PHE A C 1
ATOM 713 O O . PHE A 1 88 ? 4.369 -5.875 11.094 1.00 89.69 88 PHE A O 1
ATOM 720 N N . HIS A 1 89 ? 5.566 -5.139 9.342 1.00 91.06 89 HIS A N 1
ATOM 721 C CA . HIS A 1 89 ? 4.399 -4.963 8.479 1.00 91.06 89 HIS A CA 1
ATOM 722 C C . HIS A 1 89 ? 3.793 -6.314 8.099 1.00 91.06 89 HIS A C 1
ATOM 724 O O . HIS A 1 89 ? 2.581 -6.464 8.181 1.00 91.06 89 HIS A O 1
ATOM 730 N N . TYR A 1 90 ? 4.622 -7.314 7.780 1.00 92.69 90 TYR A N 1
ATOM 731 C CA . TYR A 1 90 ? 4.153 -8.686 7.572 1.00 92.69 90 TYR A CA 1
ATOM 732 C C . TYR A 1 90 ? 3.441 -9.241 8.809 1.00 92.69 90 TYR A C 1
ATOM 734 O O . TYR A 1 90 ? 2.328 -9.743 8.705 1.00 92.69 90 TYR A O 1
ATOM 742 N N . ALA A 1 91 ? 4.047 -9.100 9.990 1.00 90.69 91 ALA A N 1
ATOM 743 C CA . ALA A 1 91 ? 3.471 -9.593 11.240 1.00 90.69 91 ALA A CA 1
ATOM 744 C C . ALA A 1 91 ? 2.177 -8.867 11.653 1.00 90.69 91 ALA A C 1
ATOM 746 O O . ALA A 1 91 ? 1.385 -9.424 12.406 1.00 90.69 91 ALA A O 1
ATOM 747 N N . ALA A 1 92 ? 1.985 -7.621 11.212 1.00 89.69 92 ALA A N 1
ATOM 748 C CA . ALA A 1 92 ? 0.788 -6.833 11.492 1.00 89.69 92 ALA A CA 1
ATOM 749 C C . ALA A 1 92 ? -0.312 -6.990 10.434 1.00 89.69 92 ALA A C 1
ATOM 751 O O . ALA A 1 92 ? -1.452 -6.627 10.707 1.00 89.69 92 ALA A O 1
ATOM 752 N N . SER A 1 93 ? 0.021 -7.491 9.242 1.00 93.31 93 SER A N 1
ATOM 753 C CA . SER A 1 93 ? -0.944 -7.657 8.158 1.00 93.31 93 SER A CA 1
ATOM 754 C C . SER A 1 93 ? -1.932 -8.782 8.448 1.00 93.31 93 SER A C 1
ATOM 756 O O . SER A 1 93 ? -1.532 -9.861 8.881 1.00 93.31 93 SER A O 1
ATOM 758 N N . ASP A 1 94 ? -3.211 -8.548 8.159 1.00 96.06 94 ASP A N 1
ATOM 759 C CA . ASP A 1 94 ? -4.225 -9.605 8.158 1.00 96.06 94 ASP A CA 1
ATOM 760 C C . ASP A 1 94 ? -4.155 -10.420 6.856 1.00 96.06 94 ASP A C 1
ATOM 762 O O . ASP A 1 94 ? -4.425 -11.619 6.856 1.00 96.06 94 ASP A O 1
ATOM 766 N N . ALA A 1 95 ? -3.761 -9.784 5.746 1.00 95.69 95 ALA A N 1
ATOM 767 C CA . ALA A 1 95 ? -3.474 -10.466 4.489 1.00 95.69 95 ALA A CA 1
ATOM 768 C C . ALA A 1 95 ? -2.403 -9.734 3.671 1.00 95.69 95 ALA A C 1
ATOM 770 O O . ALA A 1 95 ? -2.341 -8.503 3.637 1.00 95.69 95 ALA A O 1
ATOM 771 N N . CYS A 1 96 ? -1.584 -10.508 2.959 1.00 95.75 96 CYS A N 1
ATOM 772 C CA . CYS A 1 96 ? -0.617 -10.003 1.989 1.00 95.75 96 CYS A CA 1
ATOM 773 C C . CYS A 1 96 ? -1.125 -10.254 0.571 1.00 95.75 96 CYS A C 1
ATOM 775 O O . CYS A 1 96 ? -1.468 -11.385 0.230 1.00 95.75 96 CYS A O 1
ATOM 777 N N . ILE A 1 97 ? -1.142 -9.215 -0.260 1.00 94.62 97 ILE A N 1
ATOM 778 C CA . ILE A 1 97 ? -1.670 -9.277 -1.621 1.00 94.62 97 ILE A CA 1
ATOM 779 C C . ILE A 1 97 ? -0.544 -9.005 -2.612 1.00 94.62 97 ILE A C 1
ATOM 781 O O . ILE A 1 97 ? 0.145 -7.989 -2.532 1.00 94.62 97 ILE A O 1
ATOM 785 N N . PHE A 1 98 ? -0.388 -9.903 -3.583 1.00 90.88 98 PHE A N 1
ATOM 786 C CA . PHE A 1 98 ? 0.600 -9.787 -4.652 1.00 90.88 98 PHE A CA 1
ATOM 787 C C . PHE A 1 98 ? -0.104 -9.930 -6.001 1.00 90.88 98 PHE A C 1
ATOM 789 O O . PHE A 1 98 ? -0.170 -11.036 -6.542 1.00 90.88 98 PHE A O 1
ATOM 796 N N . PRO A 1 99 ? -0.664 -8.834 -6.543 1.00 85.50 99 PRO A N 1
ATOM 797 C CA . PRO A 1 99 ? -1.326 -8.872 -7.832 1.00 85.50 99 PRO A CA 1
ATOM 798 C C . PRO A 1 99 ? -0.338 -9.311 -8.906 1.00 85.50 99 PRO A C 1
ATOM 800 O O . PRO A 1 99 ? 0.822 -8.890 -8.932 1.00 85.50 99 PRO A O 1
ATOM 803 N N . GLN A 1 100 ? -0.816 -10.143 -9.818 1.00 74.00 100 GLN A N 1
ATOM 804 C CA . GLN A 1 100 ? -0.122 -10.416 -11.061 1.00 74.00 100 GLN A CA 1
ATOM 805 C C . GLN A 1 100 ? -1.054 -10.007 -12.197 1.00 74.00 100 GLN A C 1
ATOM 807 O O . GLN A 1 100 ? -2.163 -10.539 -12.281 1.00 74.00 100 GLN A O 1
ATOM 812 N N . PRO A 1 101 ? -0.674 -9.028 -13.034 1.00 68.25 101 PRO A N 1
ATOM 813 C CA . PRO A 1 101 ? -1.417 -8.772 -14.252 1.00 68.25 101 PRO A CA 1
ATOM 814 C C . PRO A 1 101 ? -1.368 -10.042 -15.103 1.00 68.25 101 PRO A C 1
ATOM 816 O O . PRO A 1 101 ? -0.328 -10.697 -15.187 1.00 68.25 101 PRO A O 1
ATOM 819 N N . MET A 1 102 ? -2.507 -10.406 -15.692 1.00 58.72 102 MET A N 1
ATOM 820 C CA . MET A 1 102 ? -2.611 -11.575 -16.559 1.00 58.72 102 MET A CA 1
ATOM 821 C C . MET A 1 102 ? -1.544 -11.464 -17.658 1.00 58.72 102 MET A C 1
ATOM 823 O O . MET A 1 102 ? -1.540 -10.510 -18.434 1.00 58.72 102 MET A O 1
ATOM 827 N N . SER A 1 103 ? -0.602 -12.407 -17.674 1.00 53.75 103 SER A N 1
ATOM 828 C CA . SER A 1 103 ? 0.418 -12.499 -18.716 1.00 53.7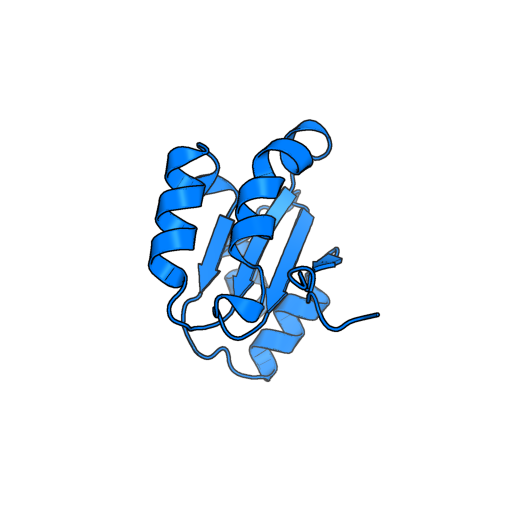5 103 SER A CA 1
ATOM 829 C C . SER A 1 103 ? -0.173 -13.269 -19.900 1.00 53.75 103 SER A C 1
ATOM 831 O O . SER A 1 103 ? -0.606 -14.403 -19.694 1.00 53.75 103 SER A O 1
ATOM 833 N N . PRO A 1 104 ? -0.166 -12.727 -21.132 1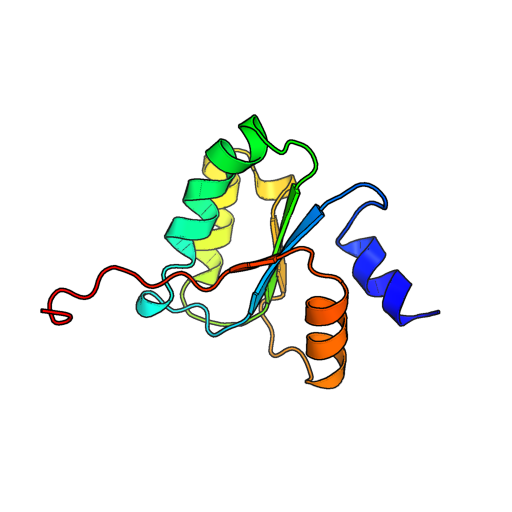.00 57.38 104 PRO A N 1
ATOM 834 C CA . PRO A 1 104 ? -0.622 -13.451 -22.324 1.00 57.38 104 PRO A CA 1
ATOM 835 C C . PRO A 1 104 ? 0.163 -14.740 -22.628 1.00 57.38 104 PRO A C 1
ATOM 837 O O . PRO A 1 104 ? -0.272 -15.526 -23.457 1.00 57.38 104 PRO A O 1
ATOM 840 N N . LEU A 1 105 ? 1.321 -14.947 -21.987 1.00 57.41 105 LEU A N 1
ATOM 841 C CA . LEU A 1 105 ? 2.238 -16.072 -22.218 1.00 57.41 105 LEU A CA 1
ATOM 842 C C . LEU A 1 105 ? 2.161 -17.160 -21.129 1.00 57.41 105 LEU A C 1
ATOM 844 O O . LEU A 1 105 ? 3.059 -17.987 -21.031 1.00 57.41 105 LEU A O 1
ATOM 848 N N . ALA A 1 106 ? 1.142 -17.131 -20.265 1.00 50.19 106 ALA A N 1
ATOM 849 C CA . ALA A 1 106 ? 0.918 -18.159 -19.240 1.00 50.19 106 ALA A CA 1
ATOM 850 C C . ALA A 1 106 ? 0.019 -19.320 -19.728 1.00 50.19 106 ALA A C 1
ATOM 852 O O . ALA A 1 106 ? -0.628 -19.976 -18.910 1.00 50.19 106 ALA A O 1
ATOM 853 N N . LEU A 1 107 ? -0.023 -19.546 -21.047 1.00 48.16 107 LEU A N 1
ATOM 854 C CA . LEU A 1 107 ? -0.627 -20.701 -21.717 1.00 48.16 107 LEU A CA 1
ATOM 855 C C . LEU A 1 107 ? 0.465 -21.522 -22.404 1.00 48.16 107 LEU A C 1
ATOM 857 O O . LEU A 1 107 ? 1.358 -20.889 -23.011 1.00 48.16 107 LEU A O 1
#

Radius of gyration: 13.85 Å; chains: 1; bounding box: 33×31×45 Å

pLDDT: mean 87.49, std 13.92, range [45.97, 98.19]

Secondary structure (DSSP, 8-state):
-HHHHHHHTT--TT-EEEEEES---GGGTHHHHHHHHHHHHHH-TTEEEEEE--STTHHHHHHHHHHTT-GGGEEEE-S---HHHHHHHHHH-SEE----PPPTT--

Foldseek 3Di:
DVLVVVVCVVAPPQAAEEEEADEQDVQQCVLVVLVCVVVVCVVVVRYAYEYEEAYDCPVVSCVSCVVVVNNSRYHYDHDDDDPVSVVSSVVRHPYYDGDGDDDPPPD

Sequence (107 aa):
MLRRFALNTILRPDEKMLLFLGRLTWVKGIRNLVQAMPMVLKDYPNVKLVILGKGEQQNDIIETASRLGVSDRIACRFEFVPEKERIFHYAASDACIFPQPMSPLAL